Protein AF-A0A2V7RRI9-F1 (afdb_monomer_lite)

Foldseek 3Di:
DDDDDDDDDPPFAFFPAKEKPPQEDEAEQQGKDAIDIWTADPVRHTDDPFQKAKDKPDVCQWDADSRRIIGGHDADKIWMWIDTPRHIYIHIYGYDHADFDDKDKPPPDDDADPPGDDDIDIWTAGPVRDTDPPDDDDDDDPDVVVPGD

Structure (mmCIF, N/CA/C/O backbone):
data_AF-A0A2V7RRI9-F1
#
_entry.id   AF-A0A2V7RRI9-F1
#
loop_
_atom_site.group_PDB
_atom_site.id
_atom_site.type_symbol
_atom_site.label_atom_id
_atom_site.label_alt_id
_atom_site.label_comp_id
_atom_site.label_asym_id
_atom_site.label_entity_id
_atom_site.label_seq_id
_atom_site.pdbx_PDB_ins_code
_atom_site.Cartn_x
_atom_site.Cartn_y
_atom_site.Cartn_z
_atom_site.occupancy
_atom_site.B_iso_or_equiv
_atom_site.auth_seq_id
_atom_site.auth_comp_id
_atom_site.auth_asym_id
_atom_site.auth_atom_id
_atom_site.pdbx_PDB_model_num
ATOM 1 N N . MET A 1 1 ? 59.584 6.033 -20.350 1.00 43.47 1 MET A N 1
ATOM 2 C CA . MET A 1 1 ? 58.312 6.648 -20.786 1.00 43.47 1 MET A CA 1
ATOM 3 C C . MET A 1 1 ? 57.196 5.650 -20.508 1.00 43.47 1 MET A C 1
ATOM 5 O O . MET A 1 1 ? 57.086 4.669 -21.227 1.00 43.47 1 MET A O 1
ATOM 9 N N . SER A 1 2 ? 56.477 5.814 -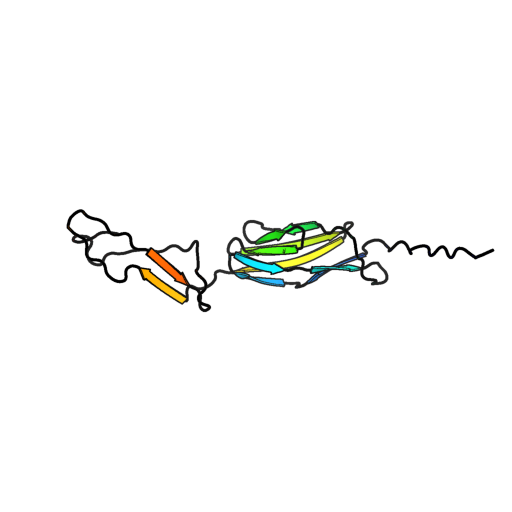19.393 1.00 49.56 2 SER A N 1
ATOM 10 C CA . SER A 1 2 ? 55.387 4.912 -18.990 1.00 49.56 2 SER A CA 1
ATOM 11 C C . SER A 1 2 ? 54.107 5.318 -19.722 1.00 49.56 2 SER A C 1
ATOM 13 O O . SER A 1 2 ? 53.715 6.483 -19.664 1.00 49.56 2 SER A O 1
ATOM 15 N N . GLY A 1 3 ? 53.511 4.389 -20.469 1.00 47.06 3 GLY A N 1
ATOM 16 C CA . GLY A 1 3 ? 52.322 4.632 -21.281 1.00 47.06 3 GLY A CA 1
ATOM 17 C C . GLY A 1 3 ? 51.078 4.832 -20.418 1.00 47.06 3 GLY A C 1
ATOM 18 O O . GLY A 1 3 ? 50.715 3.972 -19.617 1.00 47.06 3 GLY A O 1
ATOM 19 N N . LEU A 1 4 ? 50.404 5.963 -20.610 1.00 48.97 4 LEU A N 1
ATOM 20 C CA . LEU A 1 4 ? 49.110 6.253 -20.008 1.00 48.97 4 LEU A CA 1
ATOM 21 C C . LEU A 1 4 ? 48.035 5.416 -20.720 1.00 48.97 4 LEU A C 1
ATOM 23 O O . LEU A 1 4 ? 47.735 5.642 -21.891 1.00 48.97 4 LEU A O 1
ATOM 27 N N . ARG A 1 5 ? 47.434 4.445 -20.028 1.00 56.50 5 ARG A N 1
ATOM 28 C CA . ARG A 1 5 ? 46.217 3.778 -20.510 1.00 56.50 5 ARG A CA 1
ATOM 29 C C . ARG A 1 5 ? 45.012 4.659 -20.189 1.00 56.50 5 ARG A C 1
ATOM 31 O O . ARG A 1 5 ? 44.519 4.650 -19.066 1.00 56.50 5 ARG A O 1
ATOM 38 N N . VAL A 1 6 ? 44.523 5.405 -21.178 1.00 47.12 6 VAL A N 1
ATOM 39 C CA . VAL A 1 6 ? 43.211 6.061 -21.100 1.00 47.12 6 VAL A CA 1
ATOM 40 C C . VAL A 1 6 ? 42.153 4.997 -21.372 1.00 47.12 6 VAL A C 1
ATOM 42 O O . VAL A 1 6 ? 41.967 4.570 -22.508 1.00 47.12 6 VAL A O 1
ATOM 45 N N . THR A 1 7 ? 41.470 4.535 -20.327 1.00 48.38 7 THR A N 1
ATOM 46 C CA . THR A 1 7 ? 40.263 3.721 -20.509 1.00 48.38 7 THR A CA 1
ATOM 47 C C . THR A 1 7 ? 39.100 4.686 -20.699 1.00 48.38 7 THR A C 1
ATOM 49 O O . THR A 1 7 ? 38.623 5.279 -19.735 1.00 48.38 7 THR A O 1
ATOM 52 N N . ALA A 1 8 ? 38.668 4.897 -21.943 1.00 44.94 8 ALA A N 1
ATOM 53 C CA . ALA A 1 8 ? 37.426 5.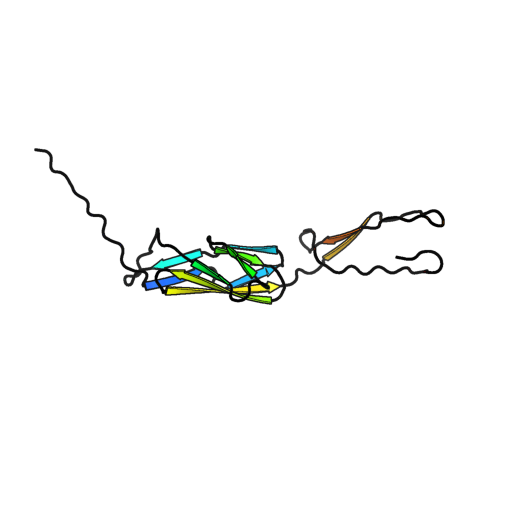610 -22.209 1.00 44.94 8 ALA A CA 1
ATOM 54 C C . ALA A 1 8 ? 36.260 4.768 -21.670 1.00 44.94 8 ALA A C 1
ATOM 56 O O . ALA A 1 8 ? 36.059 3.632 -22.100 1.00 44.94 8 ALA A O 1
ATOM 57 N N . ALA A 1 9 ? 35.494 5.301 -20.716 1.00 52.16 9 ALA A N 1
ATOM 58 C CA . ALA A 1 9 ? 34.242 4.677 -20.312 1.00 52.16 9 ALA A CA 1
ATOM 59 C C . ALA A 1 9 ? 33.284 4.705 -21.512 1.00 52.16 9 ALA A C 1
ATOM 61 O O . ALA A 1 9 ? 32.951 5.778 -22.017 1.00 52.16 9 ALA A O 1
ATOM 62 N N . ALA A 1 10 ? 32.854 3.537 -21.994 1.00 55.53 10 ALA A N 1
ATOM 63 C CA . ALA A 1 10 ? 31.851 3.462 -23.049 1.00 55.53 10 ALA A CA 1
ATOM 64 C C . ALA A 1 10 ? 30.580 4.200 -22.587 1.00 55.53 10 ALA A C 1
ATOM 66 O O . ALA A 1 10 ? 29.985 3.857 -21.563 1.00 55.53 10 ALA A O 1
ATOM 67 N N . LYS A 1 11 ? 30.169 5.240 -23.323 1.00 59.75 11 LYS A N 1
ATOM 68 C CA . LYS A 1 11 ? 28.938 5.990 -23.048 1.00 59.75 11 LYS A CA 1
ATOM 69 C C . LYS A 1 11 ? 27.748 5.046 -23.230 1.00 59.75 11 LYS A C 1
ATOM 71 O O . LYS A 1 11 ? 27.382 4.714 -24.352 1.00 59.75 11 LYS A O 1
ATOM 76 N N . LYS A 1 12 ? 27.167 4.597 -22.117 1.00 69.19 12 LYS A N 1
ATOM 77 C CA . LYS A 1 12 ? 26.008 3.692 -22.090 1.00 69.19 12 LYS A CA 1
ATOM 78 C C . LYS A 1 12 ? 24.849 4.289 -22.909 1.00 69.19 12 LYS A C 1
ATOM 80 O O . LYS A 1 12 ? 24.524 5.460 -22.705 1.00 69.19 12 LYS A O 1
ATOM 85 N N . GLY A 1 13 ? 24.244 3.509 -23.810 1.00 86.69 13 GLY A N 1
ATOM 86 C CA . GLY A 1 13 ? 23.193 3.962 -24.741 1.00 86.69 13 GLY A CA 1
ATOM 87 C C . GLY A 1 13 ? 21.911 4.480 -24.060 1.00 86.69 13 GLY A C 1
ATOM 88 O O . GLY A 1 13 ? 21.756 4.311 -22.847 1.00 86.69 13 GLY A O 1
ATOM 89 N N . PRO A 1 14 ? 20.990 5.140 -24.792 1.00 94.06 14 PRO A N 1
ATOM 90 C CA . PRO A 1 14 ? 19.734 5.644 -24.222 1.00 94.06 14 PRO A CA 1
ATOM 91 C C . PRO A 1 14 ? 18.843 4.504 -23.704 1.00 94.06 14 PRO A C 1
ATOM 93 O O . PRO A 1 14 ? 18.989 3.352 -24.122 1.00 94.06 14 PRO A O 1
ATOM 96 N N . VAL A 1 15 ? 17.907 4.817 -22.802 1.00 97.00 15 VAL A N 1
ATOM 97 C CA . VAL A 1 15 ? 16.907 3.836 -22.349 1.00 97.00 15 VAL A CA 1
ATOM 98 C C . VAL A 1 15 ? 16.028 3.419 -23.526 1.00 97.00 15 VAL A C 1
ATOM 100 O O . VAL A 1 15 ? 15.359 4.235 -24.158 1.00 97.00 15 VAL A O 1
ATOM 103 N N . ALA A 1 16 ? 15.991 2.118 -23.807 1.00 97.31 16 ALA A N 1
ATOM 104 C CA . ALA A 1 16 ? 15.095 1.545 -24.803 1.00 97.31 16 ALA A CA 1
ATOM 105 C C . ALA A 1 16 ? 13.844 0.935 -24.163 1.00 97.31 16 ALA A C 1
ATOM 107 O O . ALA A 1 16 ? 12.766 1.039 -24.754 1.00 97.31 16 ALA A O 1
ATOM 108 N N . SER A 1 17 ? 13.966 0.357 -22.963 1.00 97.69 17 SER A N 1
ATOM 109 C CA . SER A 1 17 ? 12.857 -0.265 -22.230 1.00 97.69 17 SER A CA 1
ATOM 110 C C . SER A 1 17 ? 12.943 -0.050 -20.717 1.00 97.69 17 SER A C 1
ATOM 112 O O . SER A 1 17 ? 14.033 0.074 -20.152 1.00 97.69 17 SER A O 1
ATOM 114 N N . VAL A 1 18 ? 11.770 -0.037 -20.075 1.00 98.44 18 VAL A N 1
ATOM 115 C CA . VAL A 1 18 ? 11.584 0.007 -18.620 1.00 98.44 18 VAL A CA 1
ATOM 116 C C . VAL A 1 18 ? 10.673 -1.149 -18.232 1.00 98.44 18 VAL A C 1
ATOM 118 O O . VAL A 1 18 ? 9.566 -1.267 -18.745 1.00 98.44 18 VAL A O 1
ATOM 121 N N . THR A 1 19 ? 11.129 -2.014 -17.333 1.00 98.50 19 THR A N 1
ATOM 122 C CA . THR A 1 19 ? 10.322 -3.106 -16.771 1.00 98.50 19 THR A CA 1
ATOM 123 C C . THR A 1 19 ? 10.140 -2.873 -15.282 1.00 98.50 19 THR A C 1
ATOM 125 O O . THR A 1 19 ? 11.124 -2.618 -14.590 1.00 98.50 19 THR A O 1
ATOM 128 N N . VAL A 1 20 ? 8.905 -2.961 -14.789 1.00 98.62 20 VAL A N 1
ATOM 129 C CA . VAL A 1 20 ? 8.589 -2.809 -13.364 1.00 98.62 20 VAL A CA 1
ATOM 130 C C . VAL A 1 20 ? 8.260 -4.171 -12.763 1.00 98.62 20 VAL A C 1
ATOM 132 O O . VAL A 1 20 ? 7.417 -4.895 -13.289 1.00 98.62 20 VAL A O 1
ATOM 135 N N . THR A 1 21 ? 8.912 -4.495 -11.649 1.00 98.38 21 THR A N 1
ATOM 136 C CA . THR A 1 21 ? 8.695 -5.734 -10.896 1.00 98.38 21 THR A CA 1
ATOM 137 C C . THR A 1 21 ? 8.322 -5.411 -9.447 1.00 98.38 21 THR A C 1
ATOM 139 O O . THR A 1 21 ? 9.004 -4.588 -8.835 1.00 98.38 21 THR A O 1
ATOM 142 N N . PRO A 1 22 ? 7.310 -6.079 -8.868 1.00 98.44 22 PRO A N 1
ATOM 143 C CA . PRO A 1 22 ? 6.352 -6.962 -9.540 1.00 98.44 22 PRO A CA 1
ATOM 144 C C . PRO A 1 22 ? 5.439 -6.202 -10.521 1.00 98.44 22 PRO A C 1
ATOM 146 O O . PRO A 1 22 ? 5.182 -5.010 -10.352 1.00 98.44 22 PRO A O 1
ATOM 149 N N . ALA A 1 23 ? 4.925 -6.902 -11.539 1.00 98.06 23 ALA A N 1
ATOM 150 C CA . ALA A 1 23 ? 3.982 -6.334 -12.514 1.00 98.06 23 ALA A CA 1
ATOM 151 C C . ALA A 1 23 ? 2.580 -6.100 -11.920 1.00 98.06 23 ALA A C 1
ATOM 153 O O . ALA A 1 23 ? 1.794 -5.318 -12.453 1.00 98.06 23 ALA A O 1
ATOM 154 N N . SER A 1 24 ? 2.261 -6.772 -10.813 1.00 98.12 24 SER A N 1
ATOM 155 C CA . SER A 1 24 ? 1.082 -6.480 -10.005 1.00 98.12 24 SER A CA 1
ATOM 156 C C . SER A 1 24 ? 1.301 -6.852 -8.542 1.00 98.12 24 SER A C 1
ATOM 158 O O . SER A 1 24 ? 2.143 -7.697 -8.234 1.00 98.12 24 SER A O 1
ATOM 160 N N . ALA A 1 25 ? 0.550 -6.223 -7.642 1.00 97.88 25 ALA A N 1
ATOM 161 C CA . ALA A 1 25 ? 0.536 -6.561 -6.225 1.00 97.88 25 ALA A CA 1
ATOM 162 C C . ALA A 1 25 ? -0.831 -6.257 -5.601 1.00 97.88 25 ALA A C 1
ATOM 164 O O . ALA A 1 25 ? -1.541 -5.345 -6.029 1.00 97.88 25 ALA A O 1
ATOM 165 N N . THR A 1 26 ? -1.176 -7.011 -4.559 1.00 97.19 26 THR A N 1
ATOM 166 C CA . THR A 1 26 ? -2.322 -6.720 -3.691 1.00 97.19 26 THR A CA 1
ATOM 167 C C . THR A 1 26 ? -1.811 -6.427 -2.291 1.00 97.19 26 THR A C 1
ATOM 169 O O . THR A 1 26 ? -1.025 -7.203 -1.751 1.00 97.19 26 THR A O 1
ATOM 172 N N . ILE A 1 27 ? -2.237 -5.306 -1.716 1.00 95.44 27 ILE A N 1
ATOM 173 C CA . ILE A 1 27 ? -1.834 -4.852 -0.382 1.00 95.44 27 ILE A CA 1
ATOM 174 C C . ILE A 1 27 ? -3.060 -4.417 0.425 1.00 95.44 27 ILE A C 1
ATOM 176 O O . ILE A 1 27 ? -4.086 -4.033 -0.132 1.00 95.44 27 ILE A O 1
ATOM 180 N N . GLY A 1 28 ? -2.957 -4.461 1.751 1.00 92.38 28 GLY A N 1
ATOM 181 C CA . GLY A 1 28 ? -3.952 -3.843 2.626 1.00 92.38 28 GLY A CA 1
ATOM 182 C C . GLY A 1 28 ? -3.814 -2.319 2.667 1.00 92.38 28 GLY A C 1
ATOM 183 O O . GLY A 1 28 ? -2.782 -1.763 2.289 1.00 92.38 28 GLY A O 1
ATOM 184 N N . THR A 1 29 ? -4.822 -1.630 3.200 1.00 90.81 29 THR A N 1
ATOM 185 C CA . THR A 1 29 ? -4.682 -0.230 3.645 1.00 90.81 29 THR A CA 1
ATOM 186 C C . THR A 1 29 ? -3.504 -0.092 4.615 1.00 90.81 29 THR A C 1
ATOM 188 O O . THR A 1 29 ? -3.398 -0.891 5.545 1.00 90.81 29 THR A O 1
ATOM 191 N N . ASN A 1 30 ? -2.637 0.905 4.410 1.00 90.06 30 ASN A N 1
ATOM 192 C CA . ASN A 1 30 ? -1.335 1.097 5.076 1.00 90.06 30 ASN A CA 1
ATOM 193 C C . ASN A 1 30 ? -0.285 0.001 4.817 1.00 90.06 30 ASN A C 1
ATOM 195 O O . ASN A 1 30 ? 0.838 0.100 5.308 1.00 90.06 30 ASN A O 1
ATOM 199 N N . GLY A 1 31 ? -0.619 -1.030 4.039 1.00 92.12 31 GLY A N 1
ATOM 200 C CA . GLY A 1 31 ? 0.354 -1.988 3.537 1.00 92.12 31 GLY A CA 1
ATOM 201 C C . GLY A 1 31 ? 1.289 -1.328 2.529 1.00 92.12 31 GLY A C 1
ATOM 202 O O . GLY A 1 31 ? 0.937 -0.329 1.893 1.00 92.12 31 GLY A O 1
ATOM 203 N N . THR A 1 32 ? 2.479 -1.898 2.370 1.00 96.50 32 THR A N 1
ATOM 204 C CA . THR A 1 32 ? 3.477 -1.400 1.425 1.00 96.50 32 THR A CA 1
ATOM 205 C C . THR A 1 32 ? 3.981 -2.502 0.507 1.00 96.50 32 THR A C 1
ATOM 207 O O . THR A 1 32 ? 3.960 -3.685 0.845 1.00 96.50 32 THR A O 1
ATOM 210 N N . VAL A 1 33 ? 4.438 -2.108 -0.679 1.00 98.38 33 VAL A N 1
ATOM 211 C CA . VAL A 1 33 ? 5.157 -2.988 -1.602 1.00 98.38 33 VAL A CA 1
ATOM 212 C C . VAL A 1 33 ? 6.249 -2.196 -2.304 1.00 98.38 33 VAL A C 1
ATOM 214 O O . VAL A 1 33 ? 6.025 -1.084 -2.780 1.00 98.38 33 VAL A O 1
ATOM 217 N N . GLN A 1 34 ? 7.453 -2.757 -2.360 1.00 98.69 34 GLN A N 1
ATOM 218 C CA . GLN A 1 34 ? 8.561 -2.154 -3.089 1.00 98.69 34 GLN A CA 1
ATOM 219 C C . GLN A 1 34 ? 8.498 -2.575 -4.556 1.00 98.69 34 GLN A C 1
ATOM 221 O O . GLN A 1 34 ? 8.547 -3.765 -4.870 1.00 98.69 34 GLN A O 1
ATOM 226 N N . LEU A 1 35 ? 8.445 -1.597 -5.454 1.00 98.56 35 LEU A N 1
ATOM 227 C CA . LEU A 1 35 ? 8.601 -1.820 -6.885 1.00 98.56 35 LEU A CA 1
ATOM 228 C C . LEU A 1 35 ? 10.040 -1.536 -7.311 1.00 98.56 35 LEU A C 1
ATOM 230 O O . LEU A 1 35 ? 10.702 -0.645 -6.786 1.00 98.56 35 LEU A O 1
ATOM 234 N N . THR A 1 36 ? 10.529 -2.279 -8.296 1.00 98.31 36 THR A N 1
ATOM 235 C CA . THR A 1 36 ? 11.854 -2.081 -8.890 1.00 98.31 36 THR A CA 1
ATOM 236 C C . THR A 1 36 ? 11.713 -1.851 -10.385 1.00 98.31 36 THR A C 1
ATOM 238 O O . THR A 1 36 ? 11.090 -2.653 -11.077 1.00 98.31 36 THR A O 1
ATOM 241 N N . ALA A 1 37 ? 12.314 -0.772 -10.890 1.00 98.19 37 ALA A N 1
ATOM 242 C CA . ALA A 1 37 ? 12.408 -0.497 -12.319 1.00 98.19 37 ALA A CA 1
ATOM 243 C C . ALA A 1 37 ? 13.757 -0.989 -12.864 1.00 98.19 37 ALA A C 1
ATOM 245 O O . ALA A 1 37 ? 14.812 -0.503 -12.463 1.00 98.19 37 ALA A O 1
ATOM 246 N N . THR A 1 38 ? 13.726 -1.939 -13.798 1.00 98.12 38 THR A N 1
ATOM 247 C CA . THR A 1 38 ? 14.902 -2.380 -14.557 1.00 98.12 38 THR A CA 1
ATOM 248 C C . THR A 1 38 ? 14.895 -1.713 -15.925 1.00 98.12 38 THR A C 1
ATOM 250 O O . THR A 1 38 ? 13.945 -1.857 -16.694 1.00 98.12 38 THR A O 1
ATOM 253 N N . LEU A 1 39 ? 15.967 -0.986 -16.226 1.00 98.06 39 LEU A N 1
ATOM 254 C CA . LEU A 1 39 ? 16.137 -0.223 -17.458 1.00 98.06 39 LEU A CA 1
ATOM 255 C C . LEU A 1 39 ? 17.102 -0.965 -18.379 1.00 98.06 39 LEU A C 1
ATOM 257 O O . LEU A 1 39 ? 18.136 -1.433 -17.905 1.00 98.06 39 LEU A O 1
ATOM 261 N N . LYS A 1 40 ? 16.814 -1.053 -19.679 1.00 97.25 40 LYS A N 1
ATOM 262 C CA . LYS A 1 40 ? 17.731 -1.654 -20.665 1.00 97.25 40 LYS A CA 1
ATOM 263 C C . LYS A 1 40 ? 17.880 -0.778 -21.904 1.00 97.25 40 LYS A C 1
ATOM 265 O O . LYS A 1 40 ? 16.928 -0.099 -22.296 1.00 97.25 40 LYS A O 1
ATOM 270 N N . ASP A 1 41 ? 19.064 -0.798 -22.512 1.00 96.25 41 ASP A N 1
ATOM 271 C CA . ASP A 1 41 ? 19.291 -0.211 -23.838 1.00 96.25 41 ASP A CA 1
ATOM 272 C C . ASP A 1 41 ? 18.761 -1.115 -24.964 1.00 96.25 41 ASP A C 1
ATOM 274 O O . ASP A 1 41 ? 18.191 -2.180 -24.716 1.00 96.25 41 ASP A O 1
ATOM 278 N N . ALA A 1 42 ? 18.922 -0.676 -26.216 1.00 95.06 42 ALA A N 1
ATOM 279 C CA . ALA A 1 42 ? 18.443 -1.406 -27.391 1.00 95.06 42 ALA A CA 1
ATOM 280 C C . ALA A 1 42 ? 19.137 -2.767 -27.587 1.00 95.06 42 ALA A C 1
ATOM 282 O O . ALA A 1 42 ? 18.573 -3.649 -28.226 1.00 95.06 42 ALA A O 1
ATOM 283 N N . ASN A 1 43 ? 20.322 -2.954 -26.998 1.00 94.31 43 ASN A N 1
ATOM 284 C CA . ASN A 1 43 ? 21.070 -4.209 -27.030 1.00 94.31 43 ASN A CA 1
ATOM 285 C C . ASN A 1 43 ? 20.701 -5.131 -25.852 1.00 94.31 43 ASN A C 1
ATOM 287 O O . ASN A 1 43 ? 21.302 -6.189 -25.682 1.00 94.31 43 ASN A O 1
ATOM 291 N N . GLY A 1 44 ? 19.745 -4.731 -25.004 1.00 93.94 44 GLY A N 1
ATOM 292 C CA . GLY A 1 44 ? 19.320 -5.491 -23.830 1.00 93.94 44 GLY A CA 1
ATOM 293 C C . GLY A 1 44 ? 20.233 -5.343 -22.608 1.00 93.94 44 GLY A C 1
ATOM 294 O O . GLY A 1 44 ? 20.005 -6.021 -21.603 1.00 93.94 44 GLY A O 1
ATOM 295 N N . THR A 1 45 ? 21.229 -4.452 -22.646 1.00 94.75 45 THR A N 1
ATOM 296 C CA . THR A 1 45 ? 22.154 -4.229 -21.526 1.00 94.75 45 THR A CA 1
ATOM 297 C C . THR A 1 45 ? 21.470 -3.425 -20.429 1.00 94.75 45 THR A C 1
ATOM 299 O O . THR A 1 45 ? 20.936 -2.344 -20.683 1.00 94.75 45 THR A O 1
ATOM 302 N N . THR A 1 46 ? 21.518 -3.914 -19.186 1.00 95.62 46 THR A N 1
ATOM 303 C CA . THR A 1 46 ? 20.938 -3.214 -18.030 1.00 95.62 46 THR A CA 1
ATOM 304 C C . THR A 1 46 ? 21.616 -1.868 -17.807 1.00 95.62 46 THR A C 1
ATOM 306 O O . THR A 1 46 ? 22.833 -1.805 -17.638 1.00 95.62 46 THR A O 1
ATOM 309 N N . LEU A 1 47 ? 20.828 -0.796 -17.754 1.00 95.31 47 LEU A N 1
ATOM 310 C CA . LEU A 1 47 ? 21.224 0.585 -17.492 1.00 95.31 47 LEU A CA 1
ATOM 311 C C . LEU A 1 47 ? 21.177 0.890 -15.986 1.00 95.31 47 LEU A C 1
ATOM 313 O O . LEU A 1 47 ? 20.300 0.422 -15.272 1.00 95.31 47 LEU A O 1
ATOM 317 N N . THR A 1 48 ? 22.143 1.670 -15.500 1.00 93.75 48 THR A N 1
ATOM 318 C CA . THR A 1 48 ? 22.293 2.052 -14.083 1.00 93.75 48 THR A CA 1
ATOM 319 C C . THR A 1 48 ? 22.592 3.548 -14.016 1.00 93.75 48 THR A C 1
ATOM 321 O O . THR A 1 48 ? 23.046 4.119 -15.009 1.00 93.75 48 THR A O 1
ATOM 324 N N . GLY A 1 49 ? 22.312 4.193 -12.878 1.00 92.38 49 GLY A N 1
ATOM 325 C CA . GLY A 1 49 ? 22.535 5.636 -12.703 1.00 92.38 49 GLY A CA 1
ATOM 326 C C . GLY A 1 49 ? 21.602 6.528 -13.531 1.00 92.38 49 GLY A C 1
ATOM 327 O O . GLY A 1 49 ? 21.929 7.682 -13.783 1.00 92.38 49 GLY A O 1
ATOM 328 N N . ARG A 1 50 ? 20.462 5.997 -13.990 1.00 93.06 50 ARG A N 1
ATOM 329 C CA . ARG A 1 50 ? 19.433 6.766 -14.699 1.00 93.06 50 ARG A CA 1
ATOM 330 C C . ARG A 1 50 ? 18.326 7.169 -13.739 1.00 93.06 50 ARG A C 1
ATOM 332 O O . ARG A 1 50 ? 17.930 6.381 -12.882 1.00 93.06 50 ARG A O 1
ATOM 339 N N . THR A 1 51 ? 17.812 8.379 -13.921 1.00 96.69 51 THR A N 1
ATOM 340 C CA . THR A 1 51 ? 16.665 8.873 -13.160 1.00 96.69 51 THR A CA 1
ATOM 341 C C . THR A 1 51 ? 15.411 8.107 -13.557 1.00 96.69 51 THR A C 1
ATOM 343 O O . THR A 1 51 ? 15.131 7.934 -14.745 1.00 96.69 51 THR A O 1
ATOM 346 N N . VAL A 1 52 ? 14.648 7.676 -12.556 1.00 98.31 52 VAL A N 1
ATOM 347 C CA . VAL A 1 52 ? 13.326 7.074 -12.727 1.00 98.31 52 VAL A CA 1
ATOM 348 C C . VAL A 1 52 ? 12.321 7.938 -11.982 1.00 98.31 52 VAL A C 1
ATOM 350 O O . VAL A 1 52 ? 12.477 8.188 -10.789 1.00 98.31 52 VAL A O 1
ATOM 353 N N . THR A 1 53 ? 11.291 8.391 -12.684 1.00 98.50 53 THR A N 1
ATOM 354 C CA . THR A 1 53 ? 10.164 9.113 -12.096 1.00 98.50 53 THR A CA 1
ATOM 355 C C . THR A 1 53 ? 9.006 8.148 -11.907 1.00 98.50 53 THR A C 1
ATOM 357 O O . THR A 1 53 ? 8.614 7.461 -12.849 1.00 98.50 53 THR A O 1
ATOM 360 N N . TRP A 1 54 ? 8.454 8.111 -10.699 1.00 98.69 54 TRP A N 1
ATOM 361 C CA . TRP A 1 54 ? 7.314 7.273 -10.349 1.00 98.69 54 TRP A CA 1
ATOM 362 C C . TRP A 1 54 ? 6.045 8.109 -10.237 1.00 98.69 54 TRP A C 1
ATOM 364 O O . TRP A 1 54 ? 6.071 9.221 -9.715 1.00 98.69 54 TRP A O 1
ATOM 374 N N . THR A 1 55 ? 4.930 7.569 -10.717 1.00 98.62 55 THR A N 1
ATOM 375 C CA . THR A 1 55 ? 3.610 8.205 -10.629 1.00 98.62 55 THR A CA 1
ATOM 376 C C . THR A 1 55 ? 2.542 7.169 -10.306 1.00 98.62 55 THR A C 1
ATOM 378 O O . THR A 1 55 ? 2.697 5.992 -10.634 1.00 98.62 55 THR A O 1
ATOM 381 N N . SER A 1 56 ? 1.461 7.607 -9.662 1.00 98.69 56 SER A N 1
ATOM 382 C CA . SER A 1 56 ? 0.271 6.793 -9.409 1.00 98.69 56 SER A CA 1
ATOM 383 C C . SER A 1 56 ? -0.910 7.369 -10.176 1.00 98.69 56 SER A C 1
ATOM 385 O O . SER A 1 56 ? -1.127 8.580 -10.144 1.00 98.69 56 SER A O 1
ATOM 387 N N . SER A 1 57 ? -1.692 6.508 -10.830 1.00 98.75 57 SER A N 1
ATOM 388 C CA . SER A 1 57 ? -2.942 6.914 -11.481 1.00 98.75 57 SER A CA 1
ATOM 389 C C . SER A 1 57 ? -4.049 7.282 -10.485 1.00 98.75 57 SER A C 1
ATOM 391 O O . SER A 1 57 ? -5.019 7.926 -10.870 1.00 98.75 57 SER A O 1
ATOM 393 N N . ASN A 1 58 ? -3.939 6.849 -9.223 1.00 98.50 58 ASN A N 1
ATOM 394 C CA . ASN A 1 58 ? -4.920 7.114 -8.174 1.00 98.50 58 ASN A CA 1
ATOM 395 C C . ASN A 1 58 ? -4.238 7.160 -6.800 1.00 98.50 58 ASN A C 1
ATOM 397 O O . ASN A 1 58 ? -4.100 6.141 -6.121 1.00 98.50 58 ASN A O 1
ATOM 401 N N . THR A 1 59 ? -3.845 8.358 -6.374 1.00 98.06 59 THR A N 1
ATOM 402 C CA . THR A 1 59 ? -3.200 8.593 -5.073 1.00 98.06 59 THR A CA 1
ATOM 403 C C . THR A 1 59 ? -4.140 8.419 -3.881 1.00 98.06 59 THR A C 1
ATOM 405 O O . THR A 1 59 ? -3.658 8.195 -2.774 1.00 98.06 59 THR A O 1
ATOM 408 N N . GLY A 1 60 ? -5.461 8.467 -4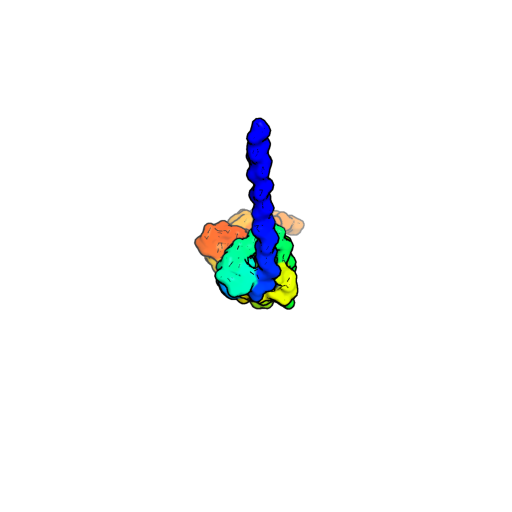.093 1.00 97.19 60 GLY A N 1
ATOM 409 C CA . GLY A 1 60 ? -6.453 8.142 -3.066 1.00 97.19 60 GLY A CA 1
ATOM 410 C C . GLY A 1 60 ? -6.513 6.646 -2.751 1.00 97.19 60 GLY A C 1
ATOM 411 O O . GLY A 1 60 ? -6.820 6.277 -1.623 1.00 97.19 60 GLY A O 1
ATOM 412 N N . ALA A 1 61 ? -6.173 5.786 -3.718 1.00 97.12 61 ALA A N 1
ATOM 413 C CA . ALA A 1 61 ? -6.045 4.346 -3.501 1.00 97.12 61 ALA A CA 1
ATOM 414 C C . ALA A 1 61 ? -4.622 3.960 -3.076 1.00 97.12 61 ALA A C 1
ATOM 416 O O . ALA A 1 61 ? -4.457 3.302 -2.053 1.00 97.12 61 ALA A O 1
ATOM 417 N N . ALA A 1 62 ? -3.590 4.379 -3.817 1.00 98.31 62 ALA A N 1
ATOM 418 C CA . ALA A 1 62 ? -2.197 4.077 -3.490 1.00 98.31 62 ALA A CA 1
ATOM 419 C C . ALA A 1 62 ? -1.236 5.195 -3.915 1.00 98.31 62 ALA A C 1
ATOM 421 O O . ALA A 1 62 ? -1.323 5.732 -5.022 1.00 98.31 62 ALA A O 1
ATOM 422 N N . THR A 1 63 ? -0.266 5.510 -3.061 1.00 98.50 63 THR A N 1
ATOM 423 C CA . THR A 1 63 ? 0.823 6.455 -3.351 1.00 98.50 63 THR A CA 1
ATOM 424 C C . THR A 1 63 ? 2.118 5.709 -3.648 1.00 98.50 63 THR A C 1
ATOM 426 O O . THR A 1 63 ? 2.257 4.541 -3.300 1.00 98.50 63 THR A O 1
ATOM 429 N N . VAL A 1 64 ? 3.070 6.367 -4.314 1.00 98.69 64 VAL A N 1
ATOM 430 C CA . VAL A 1 64 ? 4.398 5.811 -4.606 1.00 98.69 64 VAL A CA 1
ATOM 431 C C . VAL A 1 64 ? 5.477 6.850 -4.311 1.00 98.69 64 VAL A C 1
ATOM 433 O O . VAL A 1 64 ? 5.318 8.023 -4.647 1.00 98.69 64 VAL A O 1
ATOM 436 N N . SER A 1 65 ? 6.565 6.434 -3.667 1.00 98.50 65 SER A N 1
ATOM 437 C CA . SER A 1 65 ? 7.729 7.281 -3.398 1.00 98.50 65 SER A CA 1
ATOM 438 C C . SER A 1 65 ? 8.639 7.417 -4.628 1.00 98.50 65 SER A C 1
ATOM 440 O O . SER A 1 65 ? 8.563 6.637 -5.578 1.00 98.50 65 SER A O 1
ATOM 442 N N . GLY A 1 66 ? 9.598 8.348 -4.580 1.00 96.44 66 GLY A N 1
ATOM 443 C CA . GLY A 1 66 ? 10.636 8.468 -5.615 1.00 96.44 66 GLY A CA 1
ATOM 444 C C . GLY A 1 66 ? 11.552 7.240 -5.745 1.00 96.44 66 GLY A C 1
ATOM 445 O O . GLY A 1 66 ? 12.190 7.064 -6.778 1.00 96.44 66 GLY A O 1
ATOM 446 N N . SER A 1 67 ? 11.593 6.367 -4.733 1.00 97.06 67 SER A N 1
ATOM 447 C CA . SER A 1 67 ? 12.326 5.096 -4.767 1.00 97.06 67 SER A CA 1
ATOM 448 C C . SER A 1 67 ? 11.467 3.907 -5.212 1.00 97.06 67 SER A C 1
ATOM 450 O O . SER A 1 67 ? 11.962 2.784 -5.217 1.00 97.06 67 SER A O 1
ATOM 452 N N . GLY A 1 68 ? 10.198 4.120 -5.578 1.00 97.94 68 GLY A N 1
ATOM 453 C CA . GLY A 1 68 ? 9.282 3.053 -5.992 1.00 97.94 68 GLY A CA 1
ATOM 454 C C . GLY A 1 68 ? 8.604 2.306 -4.839 1.00 97.94 68 GLY A C 1
ATOM 455 O O . GLY A 1 68 ? 8.027 1.244 -5.068 1.00 97.94 68 GLY A O 1
ATOM 456 N N . LEU A 1 69 ? 8.656 2.827 -3.608 1.00 98.62 69 LEU A N 1
ATOM 457 C CA . LEU A 1 69 ? 7.903 2.259 -2.488 1.00 98.62 69 LEU A CA 1
ATOM 458 C C . LEU A 1 69 ? 6.440 2.687 -2.593 1.00 98.62 69 LEU A C 1
ATOM 460 O O . LEU A 1 69 ? 6.142 3.878 -2.510 1.00 98.62 69 LEU A O 1
ATOM 464 N N . VAL A 1 70 ? 5.542 1.724 -2.773 1.00 98.62 70 VAL A N 1
ATOM 465 C CA . VAL A 1 70 ? 4.098 1.951 -2.855 1.00 98.62 70 VAL A CA 1
ATOM 466 C C . VAL A 1 70 ? 3.468 1.772 -1.481 1.00 98.62 70 VAL A C 1
ATOM 468 O O . VAL A 1 70 ? 3.777 0.797 -0.797 1.00 98.62 70 VAL A O 1
ATOM 471 N N . THR A 1 71 ? 2.545 2.662 -1.120 1.00 97.94 71 THR A N 1
ATOM 472 C CA . THR A 1 71 ? 1.759 2.596 0.119 1.00 97.94 71 THR A CA 1
ATOM 473 C C . THR A 1 71 ? 0.269 2.631 -0.204 1.00 97.94 71 THR A C 1
ATOM 475 O O . THR A 1 71 ? -0.198 3.524 -0.914 1.00 97.94 71 THR A O 1
ATOM 478 N N . GLY A 1 72 ? -0.490 1.669 0.325 1.00 96.56 72 GLY A N 1
ATOM 479 C CA . GLY A 1 72 ? -1.948 1.641 0.204 1.00 96.56 72 GLY A CA 1
ATOM 480 C C . GLY A 1 72 ? -2.604 2.686 1.107 1.00 96.56 72 GLY A C 1
ATOM 481 O O . GLY A 1 72 ? -2.295 2.754 2.294 1.00 96.56 72 GLY A O 1
ATOM 482 N N . VAL A 1 73 ? -3.525 3.478 0.564 1.00 94.62 73 VAL A N 1
ATOM 483 C CA . VAL A 1 73 ? -4.227 4.565 1.268 1.00 94.62 73 VAL A CA 1
ATOM 484 C C . VAL A 1 73 ? -5.663 4.159 1.586 1.00 94.62 73 VAL A C 1
ATOM 486 O O . VAL A 1 73 ? -6.049 4.104 2.751 1.00 94.62 73 VAL A O 1
ATOM 489 N N . ALA A 1 74 ? -6.439 3.810 0.562 1.00 93.31 74 ALA A N 1
ATOM 490 C CA . ALA A 1 74 ? -7.824 3.375 0.694 1.00 93.31 74 ALA A CA 1
ATOM 491 C C . ALA A 1 74 ? -8.133 2.251 -0.295 1.00 93.31 74 ALA A C 1
ATOM 493 O O . ALA A 1 74 ? -7.402 2.038 -1.261 1.00 93.31 74 ALA A O 1
ATOM 494 N N . VAL A 1 75 ? -9.229 1.532 -0.047 1.00 94.38 75 VAL A N 1
ATOM 495 C CA . VAL A 1 75 ? -9.678 0.449 -0.927 1.00 94.38 75 VAL A CA 1
ATOM 496 C C . VAL A 1 75 ? -9.879 0.972 -2.346 1.00 94.38 75 VAL A C 1
ATOM 498 O O . VAL A 1 75 ? -10.556 1.977 -2.558 1.00 94.38 75 VAL A O 1
ATOM 501 N N . GLY A 1 76 ? -9.303 0.274 -3.319 1.00 96.62 76 GLY A N 1
ATOM 502 C CA . GLY A 1 76 ? -9.372 0.664 -4.719 1.00 96.62 76 GLY A CA 1
ATOM 503 C C . GLY A 1 76 ? -8.223 0.093 -5.536 1.00 96.62 76 GLY A C 1
ATOM 504 O O . GLY A 1 76 ? -7.496 -0.797 -5.100 1.00 96.62 76 GLY A O 1
ATOM 505 N N . SER A 1 77 ? -8.055 0.615 -6.743 1.00 98.00 77 SER A N 1
ATOM 506 C CA . SER A 1 77 ? -6.987 0.218 -7.658 1.00 98.00 77 SER A CA 1
ATOM 507 C C . SER A 1 77 ? -6.193 1.428 -8.132 1.00 98.00 77 SER A C 1
ATOM 509 O O . SER A 1 77 ? -6.760 2.501 -8.359 1.00 98.00 77 SER A O 1
ATOM 511 N N . ALA A 1 78 ? -4.894 1.231 -8.338 1.00 98.56 78 ALA A N 1
ATOM 512 C CA . ALA A 1 78 ? -3.993 2.212 -8.924 1.00 98.56 78 ALA A CA 1
ATOM 513 C C . ALA A 1 78 ? -3.011 1.528 -9.881 1.00 98.56 78 ALA A C 1
ATOM 515 O O . ALA A 1 78 ? -2.504 0.444 -9.603 1.00 98.56 78 ALA A O 1
ATOM 516 N N . THR A 1 79 ? -2.696 2.181 -10.995 1.00 98.75 79 THR A N 1
ATOM 517 C CA . THR A 1 79 ? -1.573 1.800 -11.850 1.00 98.75 79 THR A CA 1
ATOM 518 C C . THR A 1 79 ? -0.392 2.691 -11.507 1.00 98.75 79 THR A C 1
ATOM 520 O O . THR A 1 79 ? -0.473 3.917 -11.604 1.00 98.75 79 THR A O 1
ATOM 523 N N . ILE A 1 80 ? 0.709 2.070 -11.103 1.00 98.75 80 ILE A N 1
ATOM 524 C CA . ILE A 1 80 ? 1.963 2.752 -10.812 1.00 98.75 80 ILE A CA 1
ATOM 525 C C . ILE A 1 80 ? 2.834 2.726 -12.060 1.00 98.75 80 ILE A C 1
ATOM 527 O O . ILE A 1 80 ? 3.067 1.660 -12.623 1.00 98.75 80 ILE A O 1
ATOM 531 N N . THR A 1 81 ? 3.325 3.887 -12.486 1.00 98.75 81 THR A N 1
ATOM 532 C CA . THR A 1 81 ? 4.138 4.031 -13.700 1.00 98.75 81 THR A CA 1
ATOM 533 C C . THR A 1 81 ? 5.531 4.531 -13.346 1.00 98.75 81 THR A C 1
ATOM 535 O O . THR A 1 81 ? 5.665 5.583 -12.721 1.00 98.75 81 THR A O 1
ATOM 538 N N . ALA A 1 82 ? 6.555 3.793 -13.772 1.00 98.62 82 ALA A N 1
ATOM 539 C CA . ALA A 1 82 ? 7.950 4.218 -13.758 1.00 98.62 82 ALA A CA 1
ATOM 540 C C . ALA A 1 82 ? 8.332 4.744 -15.141 1.00 98.62 82 ALA A C 1
ATOM 542 O O . ALA A 1 82 ? 8.168 4.024 -16.124 1.00 98.62 82 ALA A O 1
ATOM 543 N N . THR A 1 83 ? 8.887 5.951 -15.216 1.00 98.56 83 THR A N 1
ATOM 544 C CA . THR A 1 83 ? 9.308 6.590 -16.469 1.00 98.56 83 THR A CA 1
ATOM 545 C C . THR A 1 83 ? 10.779 6.987 -16.407 1.00 98.56 83 THR A C 1
ATOM 547 O O . THR A 1 83 ? 11.230 7.566 -15.421 1.00 98.56 83 THR A O 1
ATOM 550 N N . SER A 1 84 ? 11.535 6.700 -17.466 1.00 98.00 84 SER A N 1
ATOM 551 C CA . SER A 1 84 ? 12.931 7.112 -17.630 1.00 98.00 84 SER A CA 1
ATOM 552 C C . SER A 1 84 ? 13.207 7.418 -19.100 1.00 98.00 84 SER A C 1
ATOM 554 O O . SER A 1 84 ? 12.893 6.604 -19.966 1.00 98.00 84 SER A O 1
ATOM 556 N N . GLU A 1 85 ? 13.752 8.605 -19.389 1.00 96.62 85 GLU A N 1
ATOM 557 C CA . GLU A 1 85 ? 14.091 9.059 -20.755 1.00 96.62 85 GLU A CA 1
ATOM 558 C C . GLU A 1 85 ? 12.941 8.878 -21.773 1.00 96.62 85 GLU A C 1
ATOM 560 O O . GLU A 1 85 ? 13.151 8.499 -22.922 1.00 96.62 85 GLU A O 1
ATOM 565 N N . GLY A 1 86 ? 11.698 9.118 -21.340 1.00 95.06 86 GLY A N 1
ATOM 566 C CA . GLY A 1 86 ? 10.501 8.991 -22.182 1.00 95.06 86 GLY A CA 1
ATOM 567 C C . GLY A 1 86 ? 10.005 7.557 -22.404 1.00 95.06 86 GLY A C 1
ATOM 568 O O . GLY A 1 86 ? 9.014 7.364 -23.104 1.00 95.06 86 GLY A O 1
ATOM 569 N N . LYS A 1 87 ? 10.654 6.546 -21.813 1.00 98.25 87 LYS A N 1
ATOM 570 C CA . LYS A 1 87 ? 10.165 5.160 -21.777 1.00 98.25 87 LYS A CA 1
ATOM 571 C C . LYS A 1 87 ? 9.505 4.867 -20.440 1.00 98.25 87 LYS A C 1
ATOM 573 O O . LYS A 1 87 ? 9.956 5.378 -19.416 1.00 98.25 87 LYS A O 1
ATOM 578 N N . SER A 1 88 ? 8.494 4.001 -20.443 1.00 97.94 88 SER A N 1
ATOM 579 C CA . SER A 1 88 ? 7.729 3.683 -19.238 1.00 97.94 88 SER A CA 1
ATOM 580 C C . SER A 1 88 ? 7.478 2.190 -19.070 1.00 97.94 88 SER A C 1
ATOM 582 O O . SER A 1 88 ? 7.421 1.443 -20.045 1.00 97.94 88 SER A O 1
ATOM 584 N N . GLY A 1 89 ? 7.325 1.779 -17.815 1.00 98.44 89 GLY A N 1
ATOM 585 C CA . GLY A 1 89 ? 6.828 0.471 -17.403 1.00 98.44 89 GLY A CA 1
ATOM 586 C C . GLY A 1 89 ? 5.828 0.645 -16.263 1.00 98.44 89 GLY A C 1
ATOM 587 O O . GLY A 1 89 ? 5.862 1.655 -15.557 1.00 98.44 89 GLY A O 1
ATOM 588 N N . THR A 1 90 ? 4.929 -0.320 -16.083 1.00 98.62 90 THR A N 1
ATOM 589 C CA . THR A 1 90 ? 3.796 -0.185 -15.156 1.00 98.62 90 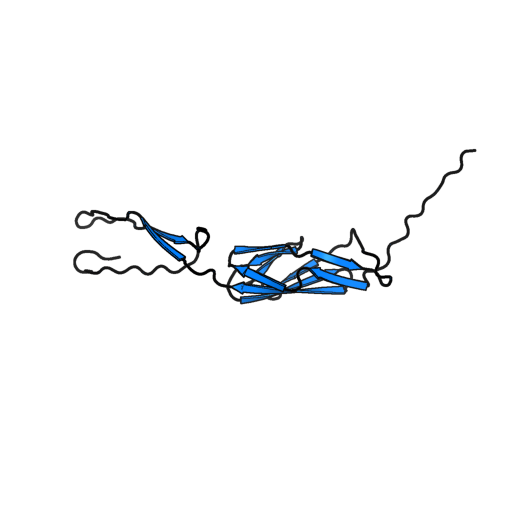THR A CA 1
ATOM 590 C C . THR A 1 90 ? 3.658 -1.368 -14.209 1.00 98.62 90 THR A C 1
ATOM 592 O O . THR A 1 90 ? 4.028 -2.488 -14.554 1.00 98.62 90 THR A O 1
ATOM 595 N N . SER A 1 91 ? 3.052 -1.124 -13.047 1.00 98.75 91 SER A N 1
ATOM 596 C CA . SER A 1 91 ? 2.586 -2.145 -12.109 1.00 98.75 91 SER A CA 1
ATOM 597 C C . SER A 1 91 ? 1.135 -1.882 -11.706 1.00 98.75 91 SER A C 1
ATOM 599 O O . SER A 1 91 ? 0.763 -0.738 -11.437 1.00 98.75 91 SER A O 1
ATOM 601 N N . ALA A 1 92 ? 0.308 -2.926 -11.675 1.00 98.69 92 ALA A N 1
ATOM 602 C CA . ALA A 1 92 ? -1.081 -2.843 -11.230 1.00 98.69 92 ALA A CA 1
ATOM 603 C C . ALA A 1 92 ? -1.192 -3.124 -9.724 1.00 98.69 92 ALA A C 1
ATOM 605 O O . ALA A 1 92 ? -0.858 -4.212 -9.259 1.00 98.69 92 ALA A O 1
ATOM 606 N N . ILE A 1 93 ? -1.694 -2.158 -8.961 1.00 98.62 93 ILE A N 1
ATOM 607 C CA . ILE A 1 93 ? -1.849 -2.252 -7.510 1.00 98.62 93 ILE A CA 1
ATOM 608 C C . ILE A 1 93 ? -3.331 -2.321 -7.162 1.00 98.62 93 ILE A C 1
ATOM 610 O O . ILE A 1 93 ? -4.113 -1.454 -7.557 1.00 98.62 93 ILE A O 1
ATOM 614 N N . SER A 1 94 ? -3.705 -3.336 -6.388 1.00 98.06 94 SER A N 1
ATOM 615 C CA . SER A 1 94 ? -5.013 -3.427 -5.744 1.00 98.06 94 SER A CA 1
ATOM 616 C C . SER A 1 94 ? -4.853 -3.236 -4.240 1.00 98.06 94 SER A C 1
ATOM 618 O O . SER A 1 94 ? -4.035 -3.898 -3.601 1.00 98.06 94 SER A O 1
ATOM 620 N N . VAL A 1 95 ? -5.621 -2.310 -3.677 1.00 97.25 95 VAL A N 1
ATOM 621 C CA . VAL A 1 95 ? -5.685 -2.068 -2.240 1.00 97.25 95 VAL A CA 1
ATOM 622 C C . VAL A 1 95 ? -7.000 -2.626 -1.731 1.00 97.25 95 VAL A C 1
ATOM 624 O O . VAL A 1 95 ? -8.075 -2.181 -2.139 1.00 97.25 95 VAL A O 1
ATOM 627 N N . THR A 1 96 ? -6.922 -3.611 -0.845 1.00 94.31 96 THR A N 1
ATOM 628 C CA . THR A 1 96 ? -8.092 -4.300 -0.300 1.00 94.31 96 THR A CA 1
ATOM 629 C C . THR A 1 96 ? -8.274 -3.993 1.177 1.00 94.31 96 THR A C 1
ATOM 631 O O . THR A 1 96 ? -7.339 -3.635 1.899 1.00 94.31 96 THR A O 1
ATOM 634 N N . ASN A 1 97 ? -9.508 -4.143 1.655 1.00 87.94 97 ASN A N 1
ATOM 635 C CA . ASN A 1 97 ? -9.773 -4.029 3.079 1.00 87.94 97 ASN A CA 1
ATOM 636 C C . ASN A 1 97 ? -9.228 -5.265 3.802 1.00 87.94 97 ASN A C 1
ATOM 638 O O . ASN A 1 97 ? -9.522 -6.392 3.406 1.00 87.94 97 ASN A O 1
ATOM 642 N N . VAL A 1 98 ? -8.474 -5.062 4.881 1.00 87.94 98 VAL A N 1
ATOM 643 C CA . VAL A 1 98 ? -8.022 -6.171 5.735 1.00 87.94 98 VAL A CA 1
ATOM 644 C C . VAL A 1 98 ? -9.179 -6.595 6.651 1.00 87.94 98 VAL A C 1
ATOM 646 O O . VAL A 1 98 ? -9.677 -5.741 7.393 1.00 87.94 98 VAL A O 1
ATOM 649 N N . PRO A 1 99 ? -9.641 -7.857 6.631 1.00 90.62 99 PRO A N 1
ATOM 650 C CA . PRO A 1 99 ? -10.741 -8.301 7.484 1.00 90.62 99 PRO A CA 1
ATOM 651 C C . PRO A 1 99 ? -10.443 -8.112 8.976 1.00 90.62 99 PRO A C 1
ATOM 653 O O . PRO A 1 99 ? -9.310 -8.285 9.421 1.00 90.62 99 PRO A O 1
ATOM 656 N N . VAL A 1 100 ? -11.474 -7.769 9.751 1.00 92.94 100 VAL A N 1
ATOM 657 C CA . VAL A 1 100 ? -11.396 -7.755 11.219 1.00 92.94 100 VAL A CA 1
ATOM 658 C C . VAL A 1 100 ? -11.544 -9.191 11.705 1.00 92.94 100 VAL A C 1
ATOM 660 O O . VAL A 1 100 ? -12.533 -9.840 11.377 1.00 92.94 100 VAL A O 1
ATOM 663 N N . ALA A 1 101 ? -10.577 -9.680 12.475 1.00 95.44 101 ALA A N 1
ATOM 664 C CA . ALA A 1 101 ? -10.621 -11.013 13.068 1.00 95.44 101 ALA A CA 1
ATOM 665 C C . ALA A 1 101 ? -11.022 -10.972 14.545 1.00 95.44 101 ALA A C 1
ATOM 667 O O . ALA A 1 101 ? -11.736 -11.854 15.011 1.00 95.44 101 ALA A O 1
ATOM 668 N N . THR A 1 102 ? -10.585 -9.950 15.288 1.00 96.00 102 THR A N 1
ATOM 669 C CA . THR A 1 102 ? -10.941 -9.797 16.705 1.00 96.00 102 THR A CA 1
ATOM 670 C C . THR A 1 102 ? -11.331 -8.364 17.037 1.00 96.00 102 THR A C 1
ATOM 672 O O . THR A 1 102 ? -10.812 -7.405 16.458 1.00 96.00 102 THR A O 1
ATOM 675 N N . VAL A 1 103 ? -12.255 -8.237 17.988 1.00 96.81 103 VAL A N 1
ATOM 676 C CA . VAL A 1 103 ? -12.672 -6.975 18.601 1.00 96.81 103 VAL A CA 1
ATOM 677 C C . VAL A 1 103 ? -12.516 -7.139 20.106 1.00 96.81 103 VAL A C 1
ATOM 679 O O . VAL A 1 103 ? -13.131 -8.023 20.698 1.00 96.81 103 VAL A O 1
ATOM 682 N N . THR A 1 104 ? -11.689 -6.307 20.728 1.00 96.31 104 THR A N 1
ATOM 683 C CA . THR A 1 104 ? -11.478 -6.322 22.180 1.00 96.31 104 THR A CA 1
ATOM 684 C C . THR A 1 104 ? -11.896 -4.989 22.773 1.00 96.31 104 THR A C 1
ATOM 686 O O . THR A 1 104 ? -11.426 -3.947 22.314 1.00 96.31 104 THR A O 1
ATOM 689 N N . VAL A 1 105 ? -12.752 -5.027 23.793 1.00 96.75 105 VAL A N 1
ATOM 690 C CA . VAL A 1 105 ? -13.232 -3.844 24.517 1.00 96.75 105 VAL A CA 1
ATOM 691 C C . VAL A 1 105 ? -12.508 -3.730 25.855 1.00 96.75 105 VAL A C 1
ATOM 693 O O . VAL A 1 105 ? -12.360 -4.725 26.563 1.00 96.75 105 VAL A O 1
ATOM 696 N N . SER A 1 106 ? -12.058 -2.522 26.195 1.00 95.38 106 SER A N 1
ATOM 697 C CA . SER A 1 106 ? -11.422 -2.214 27.475 1.00 95.38 106 SER A CA 1
ATOM 698 C C . SER A 1 106 ? -12.025 -0.957 28.120 1.00 95.38 106 SER A C 1
ATOM 700 O O . SER A 1 106 ? -12.151 0.061 27.427 1.00 95.38 106 SER A O 1
ATOM 702 N N . PRO A 1 107 ? -12.347 -0.994 29.427 1.00 95.25 107 PRO A N 1
ATOM 703 C CA . PRO A 1 107 ? -12.343 -2.185 30.285 1.00 95.25 107 PRO A CA 1
ATOM 704 C C . PRO A 1 107 ? -13.425 -3.203 29.872 1.00 95.25 107 PRO A C 1
ATOM 706 O O . PRO A 1 107 ? -14.449 -2.833 29.306 1.00 95.25 107 PRO A O 1
ATOM 709 N N . ALA A 1 108 ? -13.208 -4.489 30.171 1.00 93.00 108 ALA A N 1
ATOM 710 C CA . ALA A 1 108 ? -14.178 -5.554 29.869 1.00 93.00 108 ALA A CA 1
ATOM 711 C C . ALA A 1 108 ? -15.463 -5.448 30.715 1.00 93.00 108 ALA A C 1
ATOM 713 O O . ALA A 1 108 ? -16.526 -5.912 30.312 1.00 93.00 108 ALA A O 1
ATOM 714 N N . SER A 1 109 ? -15.357 -4.820 31.885 1.00 93.12 109 SER A N 1
ATOM 715 C CA . SER A 1 109 ? -16.465 -4.492 32.775 1.00 93.12 109 SER A CA 1
ATOM 716 C C . SER A 1 109 ? -16.174 -3.166 33.467 1.00 93.12 109 SER A C 1
ATOM 718 O O . SER A 1 109 ? -15.042 -2.933 33.893 1.00 93.12 109 SER A O 1
ATOM 720 N N . ALA A 1 110 ? -17.193 -2.330 33.632 1.00 92.19 110 ALA A N 1
ATOM 721 C CA . ALA A 1 110 ? -17.104 -1.083 34.378 1.00 92.19 110 ALA A CA 1
ATOM 722 C C . ALA A 1 110 ? -18.307 -0.946 35.314 1.00 92.19 110 ALA A C 1
ATOM 724 O O . ALA A 1 110 ? -19.415 -1.349 34.968 1.00 92.19 110 ALA A O 1
ATOM 725 N N . SER A 1 111 ? -18.080 -0.355 36.486 1.00 93.12 111 SER A N 1
ATOM 726 C CA . SER A 1 111 ? -19.137 0.138 37.369 1.00 93.12 111 SER A CA 1
ATOM 727 C C . SER A 1 111 ? -19.092 1.659 37.347 1.00 93.12 111 SER A C 1
ATOM 729 O O . SER A 1 111 ? -18.011 2.243 37.435 1.00 93.12 111 SER A O 1
ATOM 731 N N . VAL A 1 112 ? -20.250 2.293 37.190 1.00 93.06 112 VAL A N 1
ATOM 732 C CA . VAL A 1 112 ? -20.372 3.743 37.022 1.00 93.06 112 VAL A CA 1
ATOM 733 C C . VAL A 1 112 ? -21.470 4.237 37.951 1.00 93.06 112 VAL A C 1
ATOM 735 O O . VAL A 1 112 ? -22.570 3.687 37.965 1.00 93.06 112 VAL A O 1
ATOM 738 N N . ALA A 1 113 ? -21.168 5.254 38.757 1.00 95.06 113 ALA A N 1
ATOM 739 C CA . ALA A 1 113 ? -22.168 5.891 39.605 1.00 95.06 113 ALA A CA 1
ATOM 740 C C . ALA A 1 113 ? -23.168 6.702 38.762 1.00 95.06 113 ALA A C 1
ATOM 742 O O . ALA A 1 113 ? -22.869 7.109 37.639 1.00 95.06 113 ALA A O 1
ATOM 743 N N . VAL A 1 114 ? -24.353 6.975 39.315 1.00 95.19 114 VAL A N 1
ATOM 744 C CA . VAL A 1 114 ? -25.371 7.796 38.64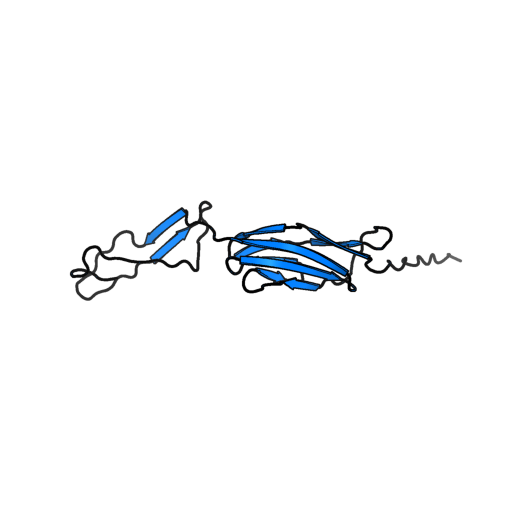1 1.00 95.19 114 VAL A CA 1
ATOM 745 C C . VAL A 1 114 ? -24.778 9.149 38.235 1.00 95.19 114 VAL A C 1
ATOM 747 O O . VAL A 1 114 ? -24.072 9.784 39.017 1.00 95.19 114 VAL A O 1
ATOM 750 N N . ALA A 1 115 ? -25.077 9.570 37.002 1.00 93.25 115 ALA A N 1
ATOM 751 C CA . ALA A 1 115 ? -24.583 10.798 36.374 1.00 93.25 115 ALA A CA 1
ATOM 752 C C . ALA A 1 115 ? -23.054 10.879 36.167 1.00 93.25 115 ALA A C 1
ATOM 754 O O . ALA A 1 115 ? -22.544 11.944 35.823 1.00 93.25 115 ALA A O 1
ATOM 755 N N . GLN A 1 116 ? -22.322 9.774 36.336 1.00 96.56 116 GLN A N 1
ATOM 756 C CA . GLN A 1 116 ? -20.914 9.666 35.948 1.00 96.56 116 GLN A CA 1
ATOM 757 C C . GLN A 1 116 ? -20.764 8.965 34.596 1.00 96.56 116 GLN A C 1
ATOM 759 O O . GLN A 1 116 ? -21.704 8.366 34.074 1.00 96.56 116 GLN A O 1
ATOM 764 N N . THR A 1 117 ? -19.564 9.044 34.022 1.00 95.56 117 THR A N 1
ATOM 765 C CA . THR A 1 117 ? -19.237 8.418 32.736 1.00 95.56 117 THR A CA 1
ATOM 766 C C . THR A 1 117 ? -18.018 7.511 32.862 1.00 95.56 117 THR A C 1
ATOM 768 O O . THR A 1 117 ? -17.175 7.687 33.742 1.00 95.56 117 THR A O 1
ATOM 771 N N . VAL A 1 118 ? -17.929 6.523 31.971 1.00 96.25 118 VAL A N 1
ATOM 772 C CA . VAL A 1 118 ? -16.733 5.702 31.769 1.00 96.25 118 VAL A CA 1
ATOM 773 C C . VAL A 1 118 ? -16.381 5.706 30.292 1.00 96.25 118 VAL A C 1
ATOM 775 O O . VAL A 1 118 ? -17.254 5.567 29.438 1.00 96.25 118 VAL A O 1
ATOM 778 N N . GLN A 1 119 ? -15.096 5.851 29.986 1.00 96.56 119 GLN A N 1
ATOM 779 C CA . GLN A 1 119 ? -14.616 5.707 28.621 1.00 96.56 119 GLN A CA 1
ATOM 780 C C . GLN A 1 119 ? -14.398 4.226 28.313 1.00 96.56 119 GLN A C 1
ATOM 782 O O . GLN A 1 119 ? -13.587 3.566 28.963 1.00 96.56 119 GLN A O 1
ATOM 787 N N . LEU A 1 120 ? -15.083 3.719 27.289 1.00 95.81 120 LEU A N 1
ATOM 788 C CA . LEU A 1 120 ? -14.760 2.432 26.682 1.00 95.81 120 LEU A CA 1
ATOM 789 C C . LEU A 1 120 ? -13.879 2.653 25.453 1.00 95.81 120 LEU A C 1
ATOM 791 O O . LEU A 1 120 ? -14.017 3.638 24.723 1.00 95.81 120 LEU A O 1
ATOM 795 N N . THR A 1 121 ? -12.968 1.719 25.218 1.00 94.69 121 THR A N 1
ATOM 796 C CA . THR A 1 121 ? -12.130 1.682 24.019 1.00 94.69 121 THR A CA 1
ATOM 797 C C . THR A 1 121 ? -12.290 0.335 23.335 1.00 94.69 121 THR A C 1
ATOM 799 O O . THR A 1 121 ? -12.333 -0.698 23.999 1.00 94.69 121 THR A O 1
ATOM 802 N N . ALA A 1 122 ? -12.389 0.340 22.006 1.00 96.12 122 ALA A N 1
ATOM 803 C CA . ALA A 1 122 ? -12.384 -0.869 21.193 1.00 96.12 122 ALA A CA 1
ATOM 804 C C . ALA A 1 122 ? -11.105 -0.919 20.360 1.00 96.12 122 ALA A C 1
ATOM 806 O O . ALA A 1 122 ? -10.759 0.044 19.675 1.00 96.12 122 ALA A O 1
ATOM 807 N N . VAL A 1 123 ? -10.420 -2.058 20.401 1.00 96.38 123 VAL A N 1
ATOM 808 C CA . VAL A 1 123 ? -9.268 -2.357 19.550 1.00 96.38 123 VA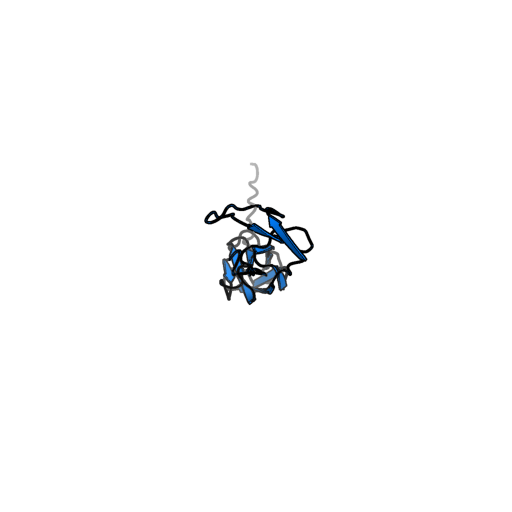L A CA 1
ATOM 809 C C . VAL A 1 123 ? -9.665 -3.475 18.599 1.00 96.38 123 VAL A C 1
ATOM 811 O O . VAL A 1 123 ? -10.107 -4.541 19.028 1.00 96.38 123 VAL A O 1
ATOM 814 N N . LEU A 1 124 ? -9.528 -3.210 17.302 1.00 95.94 124 LEU A N 1
ATOM 815 C CA . LEU A 1 124 ? -9.810 -4.162 16.236 1.00 95.94 124 LEU A CA 1
ATOM 816 C C . LEU A 1 124 ? -8.483 -4.712 15.735 1.00 95.94 124 LEU A C 1
ATOM 818 O O . LEU A 1 124 ? -7.554 -3.934 15.517 1.00 95.94 124 LEU A O 1
ATOM 822 N N . LYS A 1 125 ? -8.385 -6.026 15.530 1.00 94.62 125 LYS A N 1
ATOM 823 C CA . LYS A 1 125 ? -7.182 -6.646 14.962 1.00 94.62 125 LYS A CA 1
ATOM 824 C C . LYS A 1 125 ? -7.500 -7.549 13.785 1.00 94.62 125 LYS A C 1
ATOM 826 O O . LYS A 1 125 ? -8.584 -8.134 13.722 1.00 94.62 125 LYS A O 1
ATOM 831 N N . ASP A 1 126 ? -6.550 -7.657 12.863 1.00 92.88 126 ASP A N 1
ATOM 832 C CA . ASP A 1 126 ? -6.580 -8.654 11.794 1.00 92.88 126 ASP A CA 1
ATOM 833 C C . ASP A 1 126 ? -6.228 -10.059 12.316 1.00 92.88 126 ASP A C 1
ATOM 835 O O . ASP A 1 126 ? -5.957 -10.257 13.504 1.00 92.88 126 ASP A O 1
ATOM 839 N N . ALA A 1 127 ? -6.243 -11.049 11.420 1.00 92.19 127 ALA A N 1
ATOM 840 C CA . ALA A 1 127 ? -5.919 -12.438 11.755 1.00 92.19 127 ALA A CA 1
ATOM 841 C C . ALA A 1 127 ? -4.459 -12.638 12.207 1.00 92.19 127 ALA A C 1
ATOM 843 O O . ALA A 1 127 ? -4.158 -13.623 12.874 1.00 92.19 127 ALA A O 1
ATOM 844 N N . ASN A 1 128 ? -3.568 -11.699 11.876 1.00 91.12 128 ASN A N 1
ATOM 845 C CA . ASN A 1 128 ? -2.161 -11.712 12.272 1.00 91.12 128 ASN A CA 1
ATOM 846 C C . ASN A 1 128 ? -1.917 -10.943 13.585 1.00 91.12 128 ASN A C 1
ATOM 848 O O . ASN A 1 128 ? -0.781 -10.855 14.045 1.00 91.12 128 ASN A O 1
ATOM 852 N N . GLY A 1 129 ? -2.963 -10.376 14.196 1.00 91.62 129 GLY A N 1
ATOM 853 C CA . GLY A 1 129 ? -2.875 -9.602 15.432 1.00 91.62 129 GLY A CA 1
ATOM 854 C C . GLY A 1 129 ? -2.500 -8.127 15.249 1.00 91.62 129 GLY A C 1
ATOM 855 O O . GLY A 1 129 ? -2.330 -7.432 16.256 1.00 91.62 129 GLY A O 1
ATOM 856 N N . ASN A 1 130 ? -2.411 -7.621 14.015 1.00 90.81 130 ASN A N 1
ATOM 857 C CA . ASN A 1 130 ? -2.139 -6.208 13.756 1.00 90.81 130 ASN A CA 1
ATOM 858 C C . ASN A 1 130 ? -3.373 -5.363 14.058 1.00 90.81 130 ASN A C 1
ATOM 860 O O . ASN A 1 130 ? -4.481 -5.708 13.646 1.00 90.81 130 ASN A O 1
ATOM 864 N N . THR A 1 131 ? -3.183 -4.226 14.724 1.00 91.69 131 THR A N 1
ATOM 865 C CA . THR A 1 131 ? -4.269 -3.277 14.986 1.00 91.69 131 THR A CA 1
ATOM 866 C C . THR A 1 131 ? -4.773 -2.651 13.686 1.00 91.69 131 THR A C 1
ATOM 868 O O . THR A 1 131 ? -4.002 -2.101 12.902 1.00 91.69 131 THR A O 1
ATOM 871 N N . LEU A 1 132 ? -6.088 -2.686 13.490 1.00 90.81 132 LEU A N 1
ATOM 872 C CA . LEU A 1 132 ? -6.789 -2.073 12.370 1.00 90.81 132 LEU A CA 1
ATOM 873 C C . LEU A 1 132 ? -7.342 -0.712 12.796 1.00 90.81 132 LEU A C 1
ATOM 875 O O . LEU A 1 132 ? -8.158 -0.620 13.711 1.00 90.81 132 LEU A O 1
ATOM 879 N N . THR A 1 133 ? -6.911 0.346 12.113 1.00 86.94 133 THR A N 1
ATOM 880 C CA . THR A 1 133 ? -7.364 1.725 12.342 1.00 86.94 133 THR A CA 1
ATOM 881 C C . THR A 1 133 ? -8.350 2.176 11.259 1.00 86.94 133 THR A C 1
ATOM 883 O O . THR A 1 133 ? -8.520 1.511 10.235 1.00 86.94 133 THR A O 1
ATOM 886 N N . GLY A 1 134 ? -9.054 3.290 11.499 1.00 84.06 134 GLY A N 1
ATOM 887 C CA . GLY A 1 134 ? -9.997 3.872 10.529 1.00 84.06 134 GLY A CA 1
ATOM 888 C C . GLY A 1 134 ? -11.274 3.054 10.302 1.00 84.06 134 GLY A C 1
ATOM 889 O O . GLY A 1 134 ? -11.987 3.282 9.330 1.00 84.06 134 GLY A O 1
ATOM 890 N N . ARG A 1 135 ? -11.561 2.083 11.176 1.00 86.88 135 ARG A N 1
ATOM 891 C CA . ARG A 1 135 ? -12.780 1.272 11.131 1.00 86.88 135 ARG A CA 1
ATOM 892 C C . ARG A 1 135 ? -13.878 1.912 11.965 1.00 86.88 135 ARG A C 1
ATOM 894 O O . ARG A 1 135 ? -13.628 2.370 13.076 1.00 86.88 135 ARG A O 1
ATOM 901 N N . THR A 1 136 ? -15.097 1.886 11.444 1.00 90.19 136 THR A N 1
ATOM 902 C CA . THR A 1 136 ? -16.285 2.285 12.196 1.00 90.19 136 THR A CA 1
ATOM 903 C C . THR A 1 136 ? -16.592 1.241 13.266 1.00 90.19 136 THR A C 1
ATOM 905 O O . THR A 1 136 ? -16.694 0.052 12.963 1.00 90.19 136 THR A O 1
ATOM 908 N N . VAL A 1 137 ? -16.752 1.692 14.511 1.00 94.31 137 VAL A N 1
ATOM 909 C CA . VAL A 1 137 ? -17.215 0.877 15.641 1.00 94.31 137 VAL A CA 1
ATOM 910 C C . VAL A 1 137 ? -18.566 1.416 16.083 1.00 94.31 137 VAL A C 1
ATOM 912 O O . VAL A 1 137 ? -18.685 2.603 16.381 1.00 94.31 137 VAL A O 1
ATOM 915 N N . THR A 1 138 ? -19.579 0.554 16.116 1.00 94.94 138 THR A N 1
ATOM 916 C CA . THR A 1 138 ? -20.930 0.911 16.562 1.00 94.94 138 THR A CA 1
ATOM 917 C C . THR A 1 138 ? -21.162 0.351 17.957 1.00 94.94 138 THR A C 1
ATOM 919 O O . THR A 1 138 ? -20.994 -0.847 18.180 1.00 94.94 138 THR A O 1
ATOM 922 N N . TRP A 1 139 ? -21.560 1.218 18.885 1.00 95.00 139 TRP A N 1
ATOM 923 C CA . TRP A 1 139 ? -21.891 0.856 20.260 1.00 95.00 139 TRP A CA 1
ATOM 924 C C . TRP A 1 139 ? -23.403 0.831 20.441 1.00 95.00 139 TRP A C 1
ATOM 926 O O . TRP A 1 139 ? -24.122 1.629 19.843 1.00 95.00 139 TRP A O 1
ATOM 936 N N . THR A 1 140 ? -23.891 -0.092 21.263 1.00 95.88 140 THR A N 1
ATOM 937 C CA . THR A 1 140 ? -25.304 -0.157 21.648 1.00 95.88 140 THR A CA 1
ATOM 938 C C . THR A 1 140 ? -25.413 -0.490 23.129 1.00 95.88 140 THR A C 1
ATOM 940 O O . THR A 1 140 ? -24.521 -1.123 23.695 1.00 95.88 140 THR A O 1
ATOM 943 N N . SER A 1 141 ? -26.506 -0.055 23.753 1.00 96.12 141 SER A N 1
ATOM 944 C CA . SER A 1 141 ? -26.864 -0.433 25.119 1.00 96.12 141 SER A CA 1
ATOM 945 C C . SER A 1 141 ? -28.099 -1.316 25.081 1.00 96.12 141 SER A C 1
ATOM 947 O O . SER A 1 141 ? -29.075 -0.999 24.401 1.00 96.12 141 SER A O 1
ATOM 949 N N . SER A 1 142 ? -28.075 -2.412 25.836 1.00 96.94 142 SER A N 1
ATOM 950 C CA . SER A 1 142 ? -29.246 -3.274 26.001 1.00 96.94 142 SER A CA 1
ATOM 951 C C . SER A 1 142 ? -30.353 -2.612 26.829 1.00 96.94 142 SER A C 1
ATOM 953 O O . SER A 1 142 ? -31.487 -3.078 26.798 1.00 96.94 142 SER A O 1
ATOM 955 N N . ASN A 1 143 ? -30.041 -1.551 27.585 1.00 96.44 143 ASN A N 1
ATOM 956 C CA . ASN A 1 143 ? -31.010 -0.792 28.370 1.00 96.44 143 ASN A CA 1
ATOM 957 C C . ASN A 1 143 ? -30.618 0.693 28.442 1.00 96.44 143 ASN A C 1
ATOM 959 O O . ASN A 1 143 ? -29.919 1.134 29.358 1.00 96.44 143 ASN A O 1
ATOM 963 N N . THR A 1 144 ? -31.111 1.474 27.481 1.00 95.56 144 THR A N 1
ATOM 964 C CA . THR A 1 144 ? -30.842 2.917 27.367 1.00 95.56 144 THR A CA 1
ATOM 965 C C . THR A 1 144 ? -31.505 3.764 28.453 1.00 95.56 144 THR A C 1
ATOM 967 O O . THR A 1 144 ? -31.088 4.899 28.655 1.00 95.56 144 THR A O 1
ATOM 970 N N . ALA A 1 145 ? -32.487 3.228 29.188 1.00 94.38 145 ALA A N 1
ATOM 971 C CA . ALA A 1 145 ? -33.068 3.908 30.348 1.00 94.38 145 ALA A CA 1
ATOM 972 C C . ALA A 1 145 ? -32.139 3.875 31.577 1.00 94.38 145 ALA A C 1
ATOM 974 O O . ALA A 1 145 ? -32.295 4.692 32.480 1.00 94.38 145 ALA A O 1
ATOM 975 N N . VAL A 1 146 ? -31.181 2.939 31.612 1.00 93.81 146 VAL A N 1
ATOM 976 C CA . VAL A 1 146 ? -30.193 2.802 32.695 1.00 93.81 146 VAL A CA 1
ATOM 977 C C . VAL A 1 146 ? -28.842 3.392 32.295 1.00 93.81 146 VAL A C 1
ATOM 979 O O . VAL A 1 146 ? -28.228 4.093 33.094 1.00 93.81 146 VAL A O 1
ATOM 982 N N . ALA A 1 147 ? -28.372 3.123 31.073 1.00 92.25 147 ALA A N 1
ATOM 983 C CA . ALA A 1 147 ? -27.099 3.634 30.569 1.00 92.25 147 ALA A CA 1
ATOM 984 C C . ALA A 1 147 ? -27.124 3.807 29.044 1.00 92.25 147 ALA A C 1
ATOM 986 O O . ALA A 1 147 ? -27.586 2.922 28.320 1.00 92.25 147 ALA A O 1
ATOM 987 N N . THR A 1 148 ? -26.580 4.918 28.551 1.00 93.38 148 THR A N 1
ATOM 988 C CA . THR A 1 148 ? -26.440 5.233 27.118 1.00 93.38 148 THR A CA 1
ATOM 989 C C . THR A 1 148 ? -24.972 5.217 26.687 1.00 93.38 148 THR A C 1
ATOM 991 O O . THR A 1 148 ? -24.084 5.369 27.526 1.00 93.38 148 THR A O 1
ATOM 994 N N . VAL A 1 149 ? -24.729 5.047 25.383 1.00 92.62 149 VAL A N 1
ATOM 995 C CA . VAL A 1 149 ? -23.403 5.054 24.734 1.00 92.62 149 VAL A CA 1
ATOM 996 C C . VAL A 1 149 ? -23.358 6.046 23.584 1.00 92.62 149 VAL A C 1
ATOM 998 O O . VAL A 1 149 ? -24.441 6.302 23.010 1.00 92.62 149 VAL A O 1
#

pLDDT: mean 92.07, std 12.41, range [43.47, 98.75]

Sequence (149 aa):
MSGLRVTAAAKKGPVASVTVTPASATIGTNGTVQLTATLKDANGTTLTGRTVTWTSSNTGAATVSGSGLVTGVAVGSATITATSEGKSGTSAISVTNVPVATVTVSPASASVAVAQTVQLTAVLKDANGNTLTGRTVTWTSSNTAVATV

Secondary structure (DSSP, 8-state):
-------PPP-PPPP-EEEEESSEEEEETT-EEE-EEEEE-TT-PEE-S---EEEES-TTTEEE-TT-EEEE-SSEEEEEEEEETTEEEEEEEEEEPPPP-EEEEESSS----TT-----EEEEE-TTSPEEPS-------S-TTT---

Radius of gyration: 26.48 Å; chains: 1; bounding box: 91×23×67 Å